Protein AF-A0A0B2RIK1-F1 (afdb_monomer_lite)

Sequ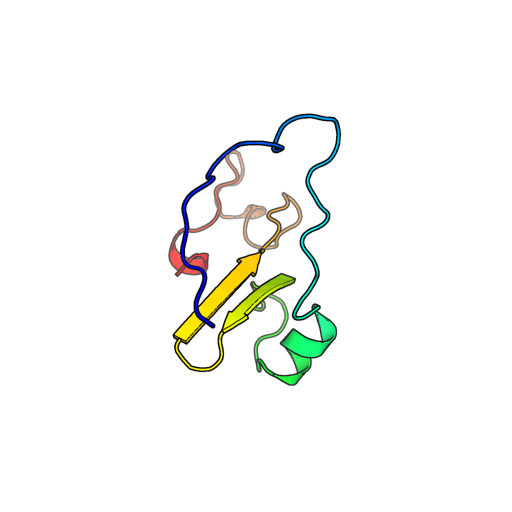ence (83 aa):
MYLWGKGIWILLWLLGYPAFPTSLDINKIRDILPHRFPFLLVDRVIEHNPGVSAVAIKNVTINDNFFPGHFPERPIMPGVLMV

Foldseek 3Di:
DDDPDDDPDDPPDPDDDPPLPFPDAPVRVVVVDVDDPPLPQFGTWRDDDPPPDTDTDGDDDCPRPCQCVCPVVDRDDPPVSVD

Organism: Glycine soja (NCBI:txid3848)

InterPro domains:
  IPR013114 Beta-hydroxydecanoyl thiol ester dehydrase, FabA/FabZ [PF07977] (33-83)
  IPR013114 Beta-hydroxydecanoyl thiol ester dehydrase, FabA/FabZ [PTHR30272] (17-83)
  IPR029069 HotDog domain superfamily [SSF54637] (23-83)

Radius of gyration: 17.02 Å; chains: 1; bounding box: 33×30×48 Å

Structure (mmCIF, N/CA/C/O backbone):
data_AF-A0A0B2RIK1-F1
#
_entry.id   AF-A0A0B2RIK1-F1
#
loop_
_atom_site.group_PDB
_atom_site.id
_atom_site.type_symbol
_atom_site.label_atom_id
_atom_site.label_alt_id
_atom_site.label_comp_id
_atom_site.label_asym_id
_atom_site.label_entity_id
_atom_site.label_seq_id
_atom_site.pdbx_PDB_ins_code
_atom_site.Cartn_x
_atom_site.Cartn_y
_atom_site.Cartn_z
_atom_site.occupancy
_atom_site.B_iso_or_equiv
_atom_site.auth_seq_id
_atom_site.auth_comp_id
_atom_site.auth_asym_id
_atom_site.auth_atom_id
_atom_site.pdbx_PDB_model_num
ATOM 1 N N . MET A 1 1 ? -12.568 13.171 32.567 1.00 38.44 1 MET A N 1
ATOM 2 C CA . MET A 1 1 ? -11.424 14.055 32.865 1.00 38.44 1 MET A CA 1
ATOM 3 C C . MET A 1 1 ? -10.596 14.170 31.596 1.00 38.44 1 MET A C 1
ATOM 5 O O . MET A 1 1 ? -9.825 13.276 31.285 1.00 38.44 1 MET A O 1
ATOM 9 N N . TYR A 1 2 ? -10.895 15.197 30.800 1.00 35.72 2 TYR A N 1
ATOM 10 C CA . TYR A 1 2 ? -10.175 15.543 29.577 1.00 35.72 2 TYR A CA 1
ATOM 11 C C . TYR A 1 2 ? -8.797 16.095 29.959 1.00 35.72 2 TYR A C 1
ATOM 13 O O . TYR A 1 2 ? -8.728 17.080 30.689 1.00 35.72 2 TYR A O 1
ATOM 21 N N . LEU A 1 3 ? -7.720 15.494 29.457 1.00 39.25 3 LEU A N 1
ATOM 22 C CA . LEU A 1 3 ? -6.395 16.114 29.433 1.00 39.25 3 LEU A CA 1
ATOM 23 C C . LEU A 1 3 ? -5.941 16.212 27.979 1.00 39.25 3 LEU A C 1
ATOM 25 O O . LEU A 1 3 ? -5.313 15.315 27.426 1.00 39.25 3 LEU A O 1
ATOM 29 N N . TRP A 1 4 ? -6.306 17.332 27.363 1.00 39.31 4 TRP A N 1
ATOM 30 C CA . TRP A 1 4 ? -5.693 17.834 26.143 1.00 39.31 4 TRP A CA 1
ATOM 31 C C . TRP A 1 4 ? -4.629 18.848 26.586 1.00 39.31 4 TRP A C 1
ATOM 33 O O . TRP A 1 4 ? -4.963 19.868 27.185 1.00 39.31 4 TRP A O 1
ATOM 43 N N . GLY A 1 5 ? -3.347 18.531 26.386 1.00 44.41 5 GLY A N 1
ATOM 44 C CA . GLY A 1 5 ? -2.239 19.287 26.979 1.00 44.41 5 GLY A CA 1
ATOM 45 C C . GLY A 1 5 ? -0.862 18.748 26.583 1.00 44.41 5 GLY A C 1
ATOM 46 O O . GLY A 1 5 ? -0.230 18.044 27.352 1.00 44.41 5 GLY A O 1
ATOM 47 N N . LYS A 1 6 ? -0.421 18.979 25.344 1.00 49.25 6 LYS A N 1
ATOM 48 C CA . LYS A 1 6 ? 0.624 19.986 25.062 1.00 49.25 6 LYS A CA 1
ATOM 49 C C . LYS A 1 6 ? 2.006 19.621 25.648 1.00 49.25 6 LYS A C 1
ATOM 51 O O . LYS A 1 6 ? 2.502 20.288 26.543 1.00 49.25 6 LYS A O 1
ATOM 56 N N . GLY A 1 7 ? 2.651 18.596 25.089 1.00 34.25 7 GLY A N 1
ATOM 57 C CA . GLY A 1 7 ? 4.036 18.218 25.413 1.00 34.25 7 GLY A CA 1
ATOM 58 C C . GLY A 1 7 ? 4.741 17.564 24.224 1.00 34.25 7 GLY A C 1
ATOM 59 O O . GLY A 1 7 ? 5.317 16.496 24.349 1.00 34.25 7 GLY A O 1
ATOM 60 N N . ILE A 1 8 ? 4.615 18.176 23.052 1.00 52.06 8 ILE A N 1
ATOM 61 C CA . ILE A 1 8 ? 4.922 17.680 21.698 1.00 52.06 8 ILE A CA 1
ATOM 62 C C . ILE A 1 8 ? 6.282 16.948 21.467 1.00 52.06 8 ILE A C 1
ATOM 64 O O . ILE A 1 8 ? 6.419 16.336 20.419 1.00 52.06 8 ILE A O 1
ATOM 68 N N . TRP A 1 9 ? 7.274 16.901 22.374 1.00 45.19 9 TRP A N 1
ATOM 69 C CA . TRP A 1 9 ? 8.638 16.458 21.992 1.00 45.19 9 TRP A CA 1
ATOM 70 C C . TRP A 1 9 ? 9.515 15.727 23.026 1.00 45.19 9 TRP A C 1
ATOM 72 O O . TRP A 1 9 ? 10.668 15.451 22.701 1.00 45.19 9 TRP A O 1
ATOM 82 N N . ILE A 1 10 ? 9.076 15.390 24.247 1.00 48.66 10 ILE A N 1
ATOM 83 C CA . ILE A 1 10 ? 10.091 15.083 25.283 1.00 48.66 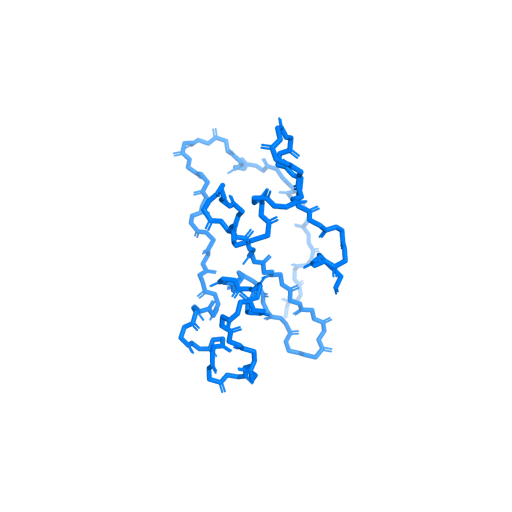10 ILE A CA 1
ATOM 84 C C . ILE A 1 10 ? 10.853 13.751 25.122 1.00 48.66 10 ILE A C 1
ATOM 86 O O . ILE A 1 10 ? 11.912 13.615 25.724 1.00 48.66 10 ILE A O 1
ATOM 90 N N . LEU A 1 11 ? 10.404 12.788 24.306 1.00 42.19 11 LEU A N 1
ATOM 91 C CA . LEU A 1 11 ? 11.165 11.543 24.116 1.00 42.19 11 LEU A CA 1
ATOM 92 C C . LEU A 1 11 ? 11.005 10.904 22.725 1.00 42.19 11 LEU A C 1
ATOM 94 O O . LEU A 1 11 ? 10.809 9.703 22.594 1.00 42.19 11 LEU A O 1
ATOM 98 N N . LEU A 1 12 ? 11.202 11.681 21.660 1.00 50.44 12 LEU A N 1
ATOM 99 C CA . LEU A 1 12 ? 11.652 11.129 20.368 1.00 50.44 12 LEU A CA 1
ATOM 100 C C . LEU A 1 12 ? 13.064 10.493 20.450 1.00 50.44 12 LEU A C 1
ATOM 102 O O . LEU A 1 12 ? 13.621 10.087 19.437 1.00 50.44 12 LEU A O 1
ATOM 106 N N . TRP A 1 13 ? 13.698 10.458 21.625 1.00 51.91 13 TRP A N 1
ATOM 107 C CA . TRP A 1 13 ? 15.105 10.842 21.697 1.00 51.91 13 TRP A CA 1
ATOM 108 C C . TRP A 1 13 ? 16.089 9.845 22.321 1.00 51.91 13 TRP A C 1
ATOM 110 O O . TRP A 1 13 ? 17.248 10.210 22.468 1.00 51.91 13 TRP A O 1
ATOM 120 N N . LEU A 1 14 ? 15.720 8.593 22.633 1.00 46.22 14 LEU A N 1
ATOM 121 C CA . LEU A 1 14 ? 16.705 7.598 23.109 1.00 46.22 14 LEU A CA 1
ATOM 122 C C . LEU A 1 14 ? 16.500 6.170 22.551 1.00 46.22 14 LEU A C 1
ATOM 124 O O . LEU A 1 14 ? 16.315 5.242 23.315 1.00 46.22 14 LEU A O 1
ATOM 128 N N . LEU A 1 15 ? 16.678 5.953 21.239 1.00 51.41 15 LEU A N 1
ATOM 129 C CA . LEU A 1 15 ? 17.044 4.632 20.652 1.00 51.41 15 LEU A CA 1
ATOM 130 C C . LEU A 1 15 ? 15.936 3.650 20.220 1.00 51.41 15 LEU A C 1
ATOM 132 O O . LEU A 1 15 ? 16.173 2.444 20.157 1.00 51.41 15 LEU A O 1
ATOM 136 N N . GLY A 1 16 ? 14.759 4.108 19.813 1.00 44.84 16 GLY A N 1
ATOM 137 C CA . GLY A 1 16 ? 13.846 3.200 19.121 1.00 44.84 16 GLY A CA 1
ATOM 138 C C . GLY A 1 16 ? 12.591 3.898 18.668 1.00 44.84 16 GLY A C 1
ATOM 139 O O . GLY A 1 16 ? 11.838 4.390 19.503 1.00 44.84 16 GLY A O 1
ATOM 140 N N . TYR A 1 17 ? 12.353 3.924 17.355 1.00 47.00 17 TYR A N 1
ATOM 141 C CA . TYR A 1 17 ? 11.009 4.161 16.836 1.00 47.00 17 TYR A CA 1
ATOM 142 C C . TYR A 1 17 ? 10.072 3.234 17.6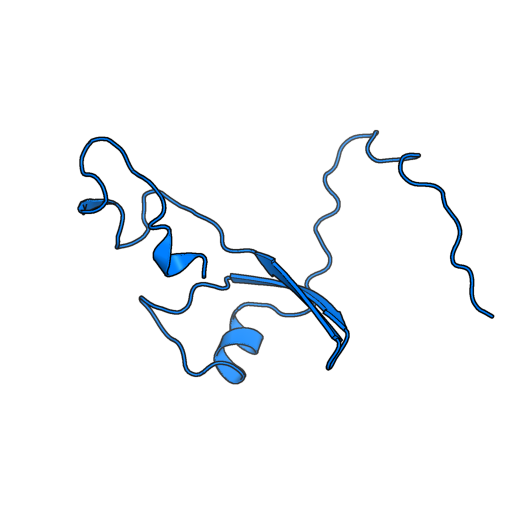15 1.00 47.00 17 TYR A C 1
ATOM 144 O O . TYR A 1 17 ? 10.282 2.017 17.542 1.00 47.00 17 TYR A O 1
ATOM 152 N N . PRO A 1 18 ? 9.106 3.750 18.405 1.00 54.38 18 PRO A N 1
ATOM 153 C CA . PRO A 1 18 ? 8.168 2.866 19.067 1.00 54.38 18 PRO A CA 1
ATOM 154 C C . PRO A 1 18 ? 7.544 2.032 17.956 1.00 54.38 18 PRO A C 1
ATOM 156 O O . PRO A 1 18 ? 7.078 2.586 16.958 1.00 54.38 18 PRO A O 1
ATOM 159 N N . ALA A 1 19 ? 7.609 0.704 18.078 1.00 57.34 19 ALA A N 1
ATOM 160 C CA . ALA A 1 19 ? 6.858 -0.158 17.187 1.00 57.34 19 ALA A CA 1
ATOM 161 C C . ALA A 1 19 ? 5.413 0.317 17.302 1.00 57.34 19 ALA A C 1
ATOM 163 O O . ALA A 1 19 ? 4.814 0.167 18.367 1.00 57.34 19 ALA A O 1
ATOM 164 N N . PHE A 1 20 ? 4.909 0.997 16.265 1.00 60.75 20 PHE A N 1
ATOM 165 C CA . PHE A 1 20 ? 3.579 1.577 16.326 1.00 60.75 20 PHE A CA 1
ATOM 166 C C . PHE A 1 20 ? 2.624 0.448 16.718 1.00 60.75 20 PHE A C 1
ATOM 168 O O . PHE A 1 20 ? 2.603 -0.579 16.016 1.00 60.75 20 PHE A O 1
ATOM 175 N N . PRO A 1 21 ? 1.916 0.565 17.857 1.00 68.69 21 PRO A N 1
ATOM 176 C CA . PRO A 1 21 ? 1.030 -0.492 18.299 1.00 68.69 21 PRO A CA 1
ATOM 177 C C . PRO A 1 21 ? 0.048 -0.767 17.165 1.00 68.69 21 PRO A C 1
ATOM 179 O O . PRO A 1 21 ? -0.555 0.138 16.594 1.00 68.69 21 PRO A O 1
ATOM 182 N N . THR A 1 22 ? -0.024 -2.027 16.752 1.00 76.06 22 THR A N 1
ATOM 183 C CA . THR A 1 22 ? -0.833 -2.403 15.596 1.00 76.06 22 THR A CA 1
ATOM 184 C C . THR A 1 22 ? -2.289 -2.460 16.026 1.00 76.06 22 THR A C 1
ATOM 186 O O . THR A 1 22 ? -2.671 -3.361 16.769 1.00 76.06 22 THR A O 1
ATOM 189 N N . SER A 1 23 ? -3.097 -1.507 15.559 1.00 86.06 23 SER A N 1
ATOM 190 C CA . SER A 1 23 ? -4.546 -1.526 15.768 1.00 86.06 23 SER A CA 1
ATOM 191 C C . SER A 1 23 ? -5.187 -2.647 14.941 1.00 86.06 23 SER A C 1
ATOM 193 O O . SER A 1 23 ? -5.915 -3.484 15.480 1.00 86.06 23 SER A O 1
ATOM 195 N N . LEU A 1 24 ? -4.844 -2.727 13.648 1.00 94.19 24 LEU A N 1
ATOM 196 C CA . LEU A 1 24 ? -5.283 -3.789 12.735 1.00 94.19 24 LEU A CA 1
ATOM 197 C C . LEU A 1 24 ? -4.107 -4.289 11.891 1.00 94.19 24 LEU A C 1
ATOM 199 O O . LEU A 1 24 ? -3.396 -3.491 11.277 1.00 94.19 24 LEU A O 1
ATOM 203 N N . ASP A 1 25 ? -3.921 -5.609 11.857 1.00 95.75 25 ASP A N 1
ATOM 204 C CA . ASP A 1 25 ? -2.965 -6.279 10.974 1.00 95.75 25 ASP A CA 1
ATOM 205 C C . ASP A 1 25 ? -3.590 -6.619 9.611 1.00 95.75 25 ASP A C 1
ATOM 207 O O . ASP A 1 25 ? -4.781 -6.401 9.372 1.00 95.75 25 ASP A O 1
ATOM 211 N N . ILE A 1 26 ? -2.779 -7.182 8.714 1.00 96.88 26 ILE A N 1
ATOM 212 C CA . ILE A 1 26 ? -3.204 -7.518 7.354 1.00 96.88 26 ILE A CA 1
ATOM 213 C C . ILE A 1 26 ? -4.355 -8.533 7.305 1.00 96.88 26 ILE A C 1
ATOM 215 O O . ILE A 1 26 ? -5.176 -8.464 6.395 1.00 96.88 26 ILE A O 1
ATOM 219 N N . ASN A 1 27 ? -4.456 -9.457 8.266 1.00 97.00 27 ASN A N 1
ATOM 220 C CA . ASN A 1 27 ? -5.521 -10.460 8.266 1.00 97.00 27 ASN A CA 1
ATOM 221 C C . ASN A 1 27 ? -6.859 -9.796 8.592 1.00 97.00 27 ASN A C 1
ATOM 223 O O . ASN A 1 27 ? -7.803 -9.920 7.818 1.00 97.00 27 ASN A O 1
ATOM 227 N N . LYS A 1 28 ? -6.898 -8.972 9.646 1.00 96.75 28 LYS A N 1
ATOM 228 C CA . LYS A 1 28 ? -8.096 -8.189 9.986 1.00 96.75 28 LYS A CA 1
ATOM 229 C C . LYS A 1 28 ? -8.495 -7.234 8.862 1.00 96.75 28 LYS A C 1
ATOM 231 O O . LYS A 1 28 ? -9.675 -7.096 8.559 1.00 96.75 28 LYS A O 1
ATOM 236 N N . ILE A 1 29 ? -7.520 -6.587 8.218 1.00 97.56 29 ILE A N 1
ATOM 237 C CA . ILE A 1 29 ? -7.778 -5.705 7.071 1.00 97.56 29 ILE A CA 1
ATOM 238 C C . ILE A 1 29 ? -8.424 -6.485 5.917 1.00 97.56 29 ILE A C 1
ATOM 240 O O . ILE A 1 29 ? -9.360 -5.983 5.301 1.00 97.56 29 ILE A O 1
ATOM 244 N N . ARG A 1 30 ? -7.968 -7.711 5.632 1.00 98.00 30 ARG A N 1
ATOM 245 C CA . ARG A 1 30 ? -8.531 -8.565 4.571 1.00 98.00 30 ARG A CA 1
ATOM 246 C C . ARG A 1 30 ? -9.945 -9.052 4.872 1.00 98.00 30 ARG A C 1
ATOM 248 O O . ARG A 1 30 ? -10.705 -9.259 3.927 1.00 98.00 30 ARG A O 1
ATOM 255 N N . ASP A 1 31 ? -10.286 -9.236 6.141 1.00 98.00 31 ASP A N 1
ATOM 256 C CA . ASP A 1 31 ? -11.639 -9.619 6.552 1.00 98.00 31 ASP A CA 1
ATOM 257 C C . ASP A 1 31 ? -12.630 -8.455 6.385 1.00 98.00 31 ASP A C 1
ATOM 259 O O . ASP A 1 31 ? -13.799 -8.675 6.079 1.00 98.00 31 ASP A O 1
ATOM 263 N N . ILE A 1 32 ? -12.156 -7.213 6.547 1.00 96.88 32 ILE A N 1
ATOM 264 C CA . ILE A 1 32 ? -12.977 -5.995 6.463 1.00 96.88 32 ILE A CA 1
ATOM 265 C C . ILE A 1 32 ? -13.071 -5.470 5.024 1.00 96.88 32 ILE A C 1
ATOM 267 O O . ILE A 1 32 ? -14.152 -5.120 4.554 1.00 96.88 32 ILE A O 1
ATOM 271 N N . LEU A 1 33 ? -11.938 -5.368 4.323 1.00 97.75 33 LEU A N 1
ATOM 272 C CA . LEU A 1 33 ? -11.873 -4.819 2.971 1.00 97.75 33 LEU A CA 1
ATOM 273 C C . LEU A 1 33 ? -12.011 -5.926 1.916 1.00 97.75 33 LEU A C 1
ATOM 275 O O . LEU A 1 33 ? -11.357 -6.966 2.025 1.00 97.75 33 LEU A O 1
ATOM 279 N N . PRO A 1 34 ? -12.752 -5.686 0.819 1.00 98.25 34 PRO A N 1
ATOM 280 C CA . PRO A 1 34 ? -12.867 -6.653 -0.274 1.00 98.25 34 PRO A CA 1
ATOM 281 C C . PRO A 1 34 ? -11.602 -6.723 -1.147 1.00 98.25 34 PRO A C 1
ATOM 283 O O . PRO A 1 34 ? -11.397 -7.703 -1.861 1.00 98.25 34 PRO A O 1
ATOM 286 N N . HIS A 1 35 ? -10.736 -5.704 -1.095 1.00 98.44 35 HIS A N 1
ATOM 287 C CA . HIS A 1 35 ? -9.536 -5.602 -1.925 1.00 98.44 35 HIS A CA 1
ATOM 288 C C . HIS A 1 35 ? -8.561 -6.763 -1.678 1.00 98.44 35 HIS A C 1
ATOM 290 O O . HIS A 1 35 ? -8.324 -7.188 -0.544 1.00 98.44 35 HIS A O 1
ATOM 296 N N . ARG A 1 36 ? -7.962 -7.276 -2.754 1.00 97.81 36 ARG A N 1
ATOM 297 C CA . ARG A 1 36 ? -6.941 -8.337 -2.749 1.00 97.81 36 ARG A CA 1
ATOM 298 C C .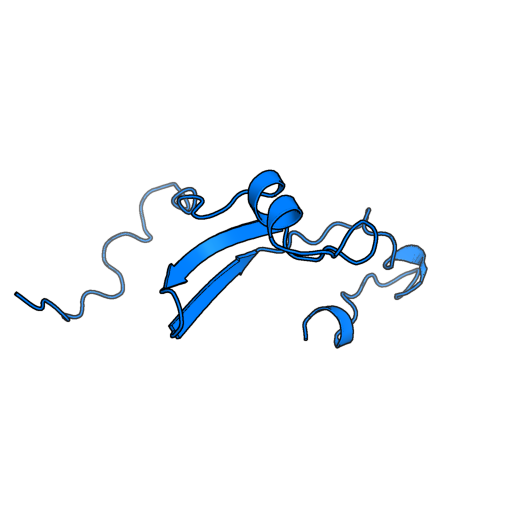 ARG A 1 36 ? -5.788 -7.928 -3.652 1.00 97.81 36 ARG A C 1
ATOM 300 O O . ARG A 1 36 ? -5.861 -6.892 -4.305 1.00 97.81 36 ARG A O 1
ATOM 307 N N . PHE A 1 37 ? -4.724 -8.727 -3.688 1.00 96.88 37 PHE A N 1
ATOM 308 C CA . PHE A 1 37 ? -3.637 -8.507 -4.640 1.00 96.88 37 PHE A CA 1
ATOM 309 C C . PHE A 1 37 ? -4.196 -8.374 -6.074 1.00 96.88 37 PHE A C 1
ATOM 311 O O . PHE A 1 37 ? -5.036 -9.196 -6.450 1.00 96.88 37 PHE A O 1
ATOM 318 N N . PRO A 1 38 ? -3.755 -7.376 -6.867 1.00 96.31 38 PRO A N 1
ATOM 319 C CA . PRO A 1 38 ? -2.707 -6.386 -6.572 1.00 96.31 38 PRO A CA 1
ATOM 320 C C . PRO A 1 38 ? -3.190 -5.029 -6.008 1.00 96.31 38 PRO A C 1
ATOM 322 O O . PRO A 1 38 ? -2.409 -4.089 -5.947 1.00 96.31 38 PRO A O 1
ATOM 325 N N . PHE A 1 39 ? -4.450 -4.903 -5.584 1.00 97.94 39 PHE A N 1
ATOM 326 C CA . PHE A 1 39 ? -5.078 -3.635 -5.166 1.00 97.94 39 PHE A CA 1
ATOM 327 C C . PHE A 1 39 ? -5.365 -3.505 -3.662 1.00 97.94 39 PHE A C 1
ATOM 329 O O . PHE A 1 39 ? -6.019 -2.559 -3.231 1.00 97.94 39 PHE A O 1
ATOM 336 N N . LEU A 1 40 ? -4.870 -4.424 -2.831 1.00 97.88 40 LEU A N 1
ATOM 337 C CA . LEU A 1 40 ? -4.854 -4.214 -1.384 1.00 97.88 40 LEU A CA 1
ATOM 338 C C . LEU A 1 40 ? -3.618 -3.388 -1.006 1.00 97.88 40 LEU A C 1
ATOM 340 O O . LEU A 1 40 ? -2.515 -3.924 -0.907 1.00 97.88 40 LEU A O 1
ATOM 344 N N . LEU A 1 41 ? -3.814 -2.083 -0.815 1.00 97.94 41 LEU A N 1
ATOM 345 C CA . LEU A 1 41 ? -2.738 -1.100 -0.628 1.00 97.94 41 LEU A CA 1
ATOM 346 C C . LEU A 1 41 ? -2.656 -0.543 0.800 1.00 97.94 41 LEU A C 1
ATOM 348 O O . LEU A 1 41 ? -2.129 0.541 1.013 1.00 97.94 41 LEU A O 1
ATOM 352 N N . VAL A 1 42 ? -3.146 -1.293 1.787 1.00 97.81 42 VAL A N 1
ATOM 353 C CA . VAL A 1 42 ? -3.004 -0.978 3.213 1.00 97.81 42 VAL A CA 1
ATOM 354 C C . VAL A 1 42 ? -2.439 -2.206 3.913 1.00 97.81 42 VAL A C 1
ATOM 356 O O . VAL A 1 42 ? -3.074 -3.260 3.912 1.00 97.81 42 VAL A O 1
ATOM 359 N N . ASP A 1 43 ? -1.257 -2.078 4.512 1.00 96.88 43 ASP A N 1
ATOM 360 C CA . ASP A 1 43 ? -0.573 -3.203 5.156 1.00 96.88 43 ASP A CA 1
ATOM 361 C C . ASP A 1 43 ? -0.918 -3.301 6.650 1.00 96.88 43 ASP A C 1
ATOM 363 O O . ASP A 1 43 ? -0.966 -4.396 7.217 1.00 96.88 43 ASP A O 1
ATOM 367 N N . ARG A 1 44 ? -1.135 -2.153 7.308 1.00 95.94 44 ARG A N 1
ATOM 368 C CA . ARG A 1 44 ? -1.421 -2.062 8.747 1.00 95.94 44 ARG A CA 1
ATOM 369 C C . ARG A 1 44 ? -2.135 -0.764 9.110 1.00 95.94 44 ARG A C 1
ATOM 371 O O . ARG A 1 44 ? -1.781 0.287 8.588 1.00 95.94 44 ARG A O 1
ATOM 378 N N . VAL A 1 45 ? -3.039 -0.810 10.088 1.00 95.88 45 VAL A N 1
ATOM 379 C CA . VAL A 1 45 ? -3.574 0.383 10.772 1.00 95.88 45 VAL A CA 1
ATOM 380 C C . VAL A 1 45 ? -2.866 0.567 12.113 1.00 95.88 45 VAL A C 1
ATOM 382 O O . VAL A 1 45 ? -2.793 -0.370 12.912 1.00 95.88 45 VAL A O 1
ATOM 385 N N . ILE A 1 46 ? -2.340 1.766 12.357 1.00 95.06 46 ILE A N 1
ATOM 386 C CA . ILE A 1 46 ? -1.608 2.121 13.583 1.00 95.06 46 ILE A CA 1
ATOM 387 C C . ILE A 1 46 ? -2.435 2.984 14.540 1.00 95.06 46 ILE A C 1
ATOM 389 O O . ILE A 1 46 ? -2.181 2.979 15.738 1.00 95.06 46 ILE A O 1
ATOM 393 N N . GLU A 1 47 ? -3.459 3.670 14.034 1.00 92.25 47 GLU A N 1
ATOM 394 C CA . GLU A 1 47 ? -4.391 4.458 14.839 1.00 92.25 47 GLU A CA 1
ATOM 395 C C . GLU A 1 47 ? -5.794 4.376 14.224 1.00 92.25 47 GLU A C 1
ATOM 397 O O . GLU A 1 47 ? -5.939 4.434 13.004 1.00 92.25 47 GLU A O 1
ATOM 402 N N . HIS A 1 48 ? -6.833 4.217 15.045 1.00 90.25 48 HIS A N 1
ATOM 403 C CA . HIS A 1 48 ? -8.217 4.122 14.578 1.00 90.25 48 HIS A CA 1
ATOM 404 C C . HIS A 1 48 ? -9.172 4.734 15.606 1.00 90.25 48 HIS A C 1
ATOM 406 O O . HIS A 1 48 ? -9.285 4.239 16.727 1.00 90.25 48 HIS A O 1
ATOM 412 N N . ASN A 1 49 ? -9.869 5.796 15.204 1.00 90.62 49 ASN A N 1
ATOM 413 C CA . ASN A 1 49 ? -10.955 6.429 15.939 1.00 90.62 49 ASN A CA 1
ATOM 414 C C . ASN A 1 49 ? -12.264 6.235 15.145 1.00 90.62 49 ASN A C 1
ATOM 416 O O . ASN A 1 49 ? -12.475 6.934 14.146 1.00 90.62 49 ASN A O 1
ATOM 420 N N . PRO A 1 50 ? -13.122 5.273 15.538 1.00 91.94 50 PRO A N 1
ATOM 421 C CA . PRO A 1 50 ? -14.296 4.883 14.763 1.00 91.94 50 PRO A CA 1
ATOM 422 C C . PRO A 1 50 ? -15.193 6.063 14.377 1.00 91.94 50 PRO A C 1
ATOM 424 O O . PRO A 1 50 ? -15.621 6.841 15.225 1.00 91.94 50 PRO A O 1
ATOM 427 N N . GLY A 1 51 ? -15.487 6.180 13.080 1.00 94.00 51 GLY A N 1
ATOM 428 C CA . GLY A 1 51 ? -16.331 7.247 12.533 1.00 94.00 51 GLY A CA 1
ATOM 429 C C . GLY A 1 51 ? -15.671 8.630 12.465 1.00 94.00 51 GLY A C 1
ATOM 430 O O . GLY A 1 51 ? -16.330 9.579 12.052 1.00 94.00 51 GLY A O 1
ATOM 431 N N . VAL A 1 52 ? -14.394 8.754 12.846 1.00 96.94 52 VAL A N 1
ATOM 432 C CA . VAL A 1 52 ? -13.677 10.038 12.900 1.00 96.94 52 VAL A CA 1
ATOM 433 C C . VAL A 1 52 ? -12.399 10.015 12.066 1.00 96.94 52 VAL A C 1
ATOM 435 O O . VAL A 1 52 ? -12.242 10.848 11.177 1.00 96.94 52 VAL A O 1
ATOM 438 N N . SER A 1 53 ? -11.469 9.095 12.341 1.00 94.94 53 SER A N 1
ATOM 439 C CA . SER A 1 53 ? -10.168 9.052 11.661 1.00 94.94 53 SER A CA 1
ATOM 440 C C . SER A 1 53 ? -9.495 7.681 11.739 1.00 94.94 53 SER A C 1
ATOM 442 O O . SER A 1 53 ? -9.784 6.862 12.611 1.00 94.94 53 SER A O 1
ATOM 444 N N . ALA A 1 54 ? -8.551 7.441 10.834 1.00 94.44 54 ALA A N 1
ATOM 445 C CA . ALA A 1 54 ? -7.616 6.328 10.914 1.00 94.44 54 ALA A CA 1
ATOM 446 C C . ALA A 1 54 ? -6.252 6.753 10.360 1.00 94.44 54 ALA A C 1
ATOM 448 O O . ALA A 1 54 ? -6.179 7.585 9.457 1.00 94.44 54 ALA A O 1
ATOM 449 N N . VAL A 1 55 ? -5.184 6.158 10.886 1.00 95.94 55 VAL A N 1
ATOM 450 C CA . VAL A 1 55 ? -3.816 6.301 10.381 1.00 95.94 55 VAL A CA 1
ATOM 451 C C . VAL A 1 55 ? -3.297 4.911 10.041 1.00 95.94 55 VAL A C 1
ATOM 453 O O . VAL A 1 55 ? -3.315 4.003 10.878 1.00 95.94 55 VAL A O 1
ATOM 456 N N . ALA A 1 56 ? -2.844 4.735 8.804 1.00 96.25 56 ALA A N 1
ATOM 457 C CA . ALA A 1 56 ? -2.429 3.448 8.268 1.00 96.25 56 ALA A CA 1
ATOM 458 C C . ALA A 1 56 ? -1.104 3.550 7.506 1.00 96.25 56 ALA A C 1
ATOM 460 O O . ALA A 1 56 ? -0.651 4.636 7.153 1.00 96.25 56 ALA A O 1
ATOM 461 N N . ILE A 1 57 ? -0.477 2.399 7.279 1.00 96.31 57 ILE A N 1
ATOM 462 C CA . ILE A 1 57 ? 0.815 2.262 6.613 1.00 96.31 57 ILE A CA 1
ATOM 463 C C . ILE A 1 57 ? 0.656 1.353 5.396 1.00 96.31 57 ILE A C 1
ATOM 465 O O . ILE A 1 57 ? 0.064 0.273 5.485 1.00 96.31 57 ILE A O 1
ATOM 469 N N . LYS A 1 58 ? 1.269 1.776 4.289 1.00 97.12 58 LYS A N 1
ATOM 470 C CA . LYS A 1 58 ? 1.625 0.942 3.143 1.00 97.12 58 LYS A CA 1
ATOM 471 C C . LYS A 1 58 ? 3.140 0.956 3.00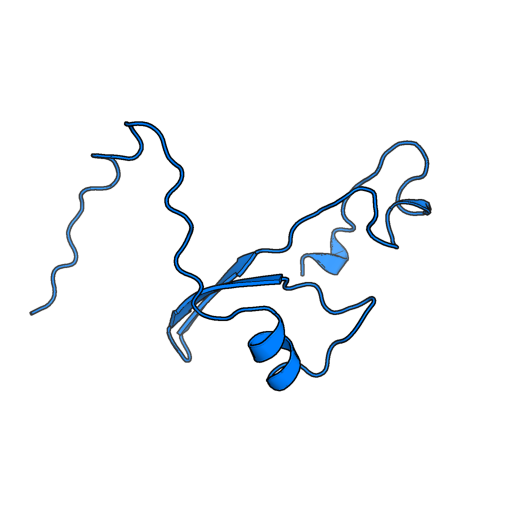0 1.00 97.12 58 LYS A C 1
ATOM 473 O O . LYS A 1 58 ? 3.724 2.013 2.774 1.00 97.12 58 LYS A O 1
ATOM 478 N N . ASN A 1 59 ? 3.781 -0.195 3.160 1.00 96.81 59 ASN A N 1
ATOM 479 C CA . ASN A 1 59 ? 5.190 -0.325 2.829 1.00 96.81 59 ASN A CA 1
ATOM 480 C C . ASN A 1 59 ? 5.332 -0.319 1.310 1.00 96.81 59 ASN A C 1
ATOM 482 O O . ASN A 1 59 ? 4.565 -0.972 0.602 1.00 96.81 59 ASN A O 1
ATOM 486 N N . VAL A 1 60 ? 6.328 0.419 0.836 1.00 97.19 60 VAL A N 1
ATOM 487 C CA . VAL A 1 60 ? 6.658 0.538 -0.581 1.00 97.19 60 VAL A CA 1
ATOM 488 C C . VAL A 1 60 ? 7.962 -0.209 -0.818 1.00 97.19 60 VAL A C 1
ATOM 490 O O . VAL A 1 60 ? 8.959 0.051 -0.143 1.00 97.19 60 VAL A O 1
ATOM 493 N N . THR A 1 61 ? 7.957 -1.149 -1.758 1.00 97.69 61 THR A N 1
ATOM 494 C CA . THR A 1 61 ? 9.117 -1.983 -2.081 1.00 97.69 61 THR A CA 1
ATOM 495 C C . THR A 1 61 ? 9.290 -2.103 -3.586 1.00 97.69 61 THR A C 1
ATOM 497 O O . THR A 1 61 ? 8.316 -2.193 -4.318 1.00 97.69 61 THR A O 1
ATOM 500 N N . ILE A 1 62 ? 10.532 -2.191 -4.073 1.00 97.44 62 ILE A N 1
ATOM 501 C CA . ILE A 1 62 ? 10.810 -2.391 -5.507 1.00 97.44 62 ILE A CA 1
ATOM 502 C C . ILE A 1 62 ? 10.149 -3.659 -6.081 1.00 97.44 62 ILE A C 1
ATOM 504 O O . ILE A 1 62 ? 9.974 -3.774 -7.289 1.00 97.44 62 ILE A O 1
ATOM 508 N N . ASN A 1 63 ? 9.753 -4.597 -5.215 1.00 97.31 63 ASN A N 1
ATOM 509 C CA . ASN A 1 63 ? 9.035 -5.813 -5.584 1.00 97.31 63 ASN A CA 1
ATOM 510 C C . ASN A 1 63 ? 7.521 -5.603 -5.826 1.00 97.31 63 ASN A C 1
ATOM 512 O O . ASN A 1 63 ? 6.826 -6.564 -6.154 1.00 97.31 63 ASN A O 1
ATOM 516 N N . ASP A 1 64 ? 6.984 -4.390 -5.642 1.00 97.44 64 ASP A N 1
ATOM 517 C CA . ASP A 1 64 ? 5.584 -4.092 -5.954 1.00 97.44 64 ASP A CA 1
ATOM 518 C C . ASP A 1 64 ? 5.338 -4.128 -7.474 1.00 97.44 64 ASP A C 1
ATOM 520 O O . ASP A 1 64 ? 6.124 -3.635 -8.287 1.00 97.44 64 ASP A O 1
ATOM 524 N N . ASN A 1 65 ? 4.204 -4.709 -7.869 1.00 96.88 65 ASN A N 1
ATOM 525 C CA . ASN A 1 65 ? 3.910 -5.112 -9.248 1.00 96.88 65 ASN A CA 1
ATOM 526 C C . ASN A 1 65 ? 3.822 -3.959 -10.267 1.00 96.88 65 ASN A C 1
ATOM 528 O O . ASN A 1 65 ? 3.868 -4.213 -11.468 1.00 96.88 65 ASN A O 1
ATOM 532 N N . PHE A 1 66 ? 3.667 -2.714 -9.815 1.00 97.00 66 PHE A N 1
ATOM 533 C CA . PHE A 1 66 ? 3.572 -1.535 -10.679 1.00 97.00 66 PHE A CA 1
ATOM 534 C C . PHE A 1 66 ? 4.930 -0.886 -10.986 1.00 97.00 66 PHE A C 1
ATOM 536 O O . PHE A 1 66 ? 5.038 -0.164 -11.978 1.00 97.00 66 PHE A O 1
ATOM 543 N N . PHE A 1 67 ? 5.986 -1.155 -10.209 1.00 98.00 67 PHE A N 1
ATOM 544 C CA . PHE A 1 67 ? 7.295 -0.536 -10.441 1.00 98.00 67 PHE A CA 1
ATOM 545 C C . PHE A 1 67 ? 7.993 -0.922 -11.749 1.00 98.00 67 PHE A C 1
ATOM 547 O O . PHE A 1 67 ? 8.620 -0.030 -12.325 1.00 98.00 67 PHE A O 1
ATOM 554 N N . PRO A 1 68 ? 7.845 -2.147 -12.302 1.00 97.12 68 PRO A N 1
ATOM 555 C CA . PRO A 1 68 ? 8.391 -2.460 -13.623 1.00 97.12 68 PRO A CA 1
ATOM 556 C C . PRO A 1 68 ? 7.905 -1.510 -14.728 1.00 97.12 68 PRO A C 1
ATOM 558 O O . PRO A 1 68 ? 8.614 -1.297 -15.705 1.00 97.12 68 PRO A O 1
ATOM 561 N N . GLY A 1 69 ? 6.704 -0.935 -14.577 1.00 97.12 69 GLY A N 1
ATOM 562 C CA . GLY A 1 69 ? 6.109 -0.007 -15.541 1.00 97.12 69 GLY A CA 1
ATOM 563 C C . GLY A 1 69 ? 6.111 1.464 -15.120 1.00 97.12 69 GLY A C 1
ATOM 564 O O . GLY A 1 69 ? 5.769 2.312 -15.940 1.00 97.12 69 GLY A O 1
ATOM 565 N N . HIS A 1 70 ? 6.477 1.797 -13.877 1.00 97.56 70 HIS A N 1
ATOM 566 C CA . HIS A 1 70 ? 6.285 3.147 -13.334 1.00 97.56 70 HIS A CA 1
ATOM 567 C C . HIS A 1 70 ? 7.487 3.626 -12.500 1.00 97.56 70 HIS A C 1
ATOM 569 O O . HIS A 1 70 ? 7.437 3.678 -11.274 1.00 97.56 70 HIS A O 1
ATOM 575 N N . PHE A 1 71 ? 8.615 3.986 -13.104 1.00 97.62 71 PHE A N 1
ATOM 576 C CA . PHE A 1 71 ? 9.034 3.781 -14.497 1.00 97.62 71 PHE A CA 1
ATOM 577 C C . PHE A 1 71 ? 10.257 2.840 -14.507 1.00 97.62 71 PHE A C 1
ATOM 579 O O . PHE A 1 71 ? 10.972 2.820 -13.504 1.00 97.62 71 PHE A O 1
ATOM 586 N N . PRO A 1 72 ? 10.547 2.103 -15.600 1.00 96.06 72 PRO A N 1
ATOM 587 C CA . PRO A 1 72 ? 11.566 1.041 -15.618 1.00 96.06 72 PRO A CA 1
ATOM 588 C C . PRO A 1 72 ? 12.931 1.394 -14.995 1.00 96.06 72 PRO A C 1
ATOM 590 O O . PRO A 1 72 ? 13.517 0.578 -14.293 1.00 96.06 72 PRO A O 1
ATOM 593 N N . GLU A 1 73 ? 13.425 2.616 -15.204 1.00 96.44 73 GLU A N 1
ATOM 594 C CA . GLU A 1 73 ? 14.719 3.090 -14.672 1.00 96.44 73 GLU A CA 1
ATOM 595 C C . GLU A 1 73 ? 14.572 4.047 -13.479 1.00 96.44 73 GLU A C 1
ATOM 597 O O . GLU A 1 73 ? 15.550 4.544 -12.920 1.00 96.44 73 GLU A O 1
ATOM 602 N N . ARG A 1 74 ? 13.332 4.348 -13.093 1.00 97.25 74 ARG A N 1
ATOM 603 C CA . ARG A 1 74 ? 13.004 5.316 -12.052 1.00 97.25 74 ARG A CA 1
ATOM 604 C C . ARG A 1 74 ? 11.713 4.891 -11.350 1.00 97.25 74 ARG A C 1
ATOM 606 O O . ARG A 1 74 ? 10.648 5.413 -11.688 1.00 97.25 74 ARG A O 1
ATOM 613 N N . PRO A 1 75 ? 11.782 3.957 -10.388 1.00 97.56 75 PRO A N 1
ATOM 614 C CA . PRO A 1 75 ? 10.607 3.497 -9.658 1.00 97.56 75 PRO A CA 1
ATOM 615 C C . PRO A 1 75 ? 10.006 4.660 -8.859 1.00 97.56 75 PRO A C 1
ATOM 617 O O . PRO A 1 75 ? 10.652 5.241 -7.988 1.00 97.56 75 PRO A O 1
ATOM 620 N N . ILE A 1 76 ? 8.767 5.027 -9.179 1.00 97.94 76 ILE A N 1
ATOM 621 C CA . ILE A 1 76 ? 7.997 6.096 -8.535 1.00 97.94 76 ILE A CA 1
ATOM 622 C 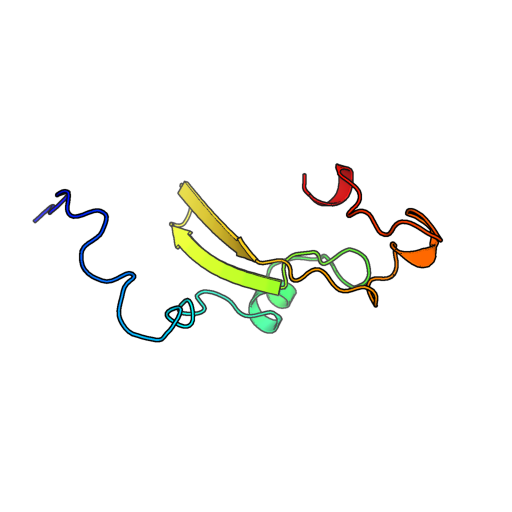C . ILE A 1 76 ? 6.657 5.501 -8.119 1.00 97.94 76 ILE A C 1
ATOM 624 O O . ILE A 1 76 ? 6.015 4.830 -8.916 1.00 97.94 76 ILE A O 1
ATOM 628 N N . MET A 1 77 ? 6.218 5.715 -6.880 1.00 97.94 77 MET A N 1
ATOM 629 C CA . MET A 1 77 ? 4.890 5.260 -6.456 1.00 97.94 77 MET A CA 1
ATOM 630 C C . MET A 1 77 ? 3.821 5.987 -7.293 1.00 97.94 77 MET A C 1
ATOM 632 O O . MET A 1 77 ? 3.824 7.224 -7.301 1.00 97.94 77 MET A O 1
ATOM 636 N N . PRO A 1 78 ? 2.920 5.285 -8.009 1.00 98.31 78 PRO A N 1
ATOM 637 C CA . PRO A 1 78 ? 1.878 5.952 -8.779 1.00 98.31 78 PRO A CA 1
ATOM 638 C C . PRO A 1 78 ? 0.977 6.788 -7.866 1.00 98.31 78 PRO A C 1
ATOM 640 O O . PRO A 1 78 ? 0.386 6.270 -6.921 1.00 98.31 78 PRO A O 1
ATOM 643 N N . GLY A 1 79 ? 0.838 8.084 -8.166 1.00 97.88 79 GLY A N 1
ATOM 644 C CA . GLY A 1 79 ? 0.064 9.014 -7.334 1.00 97.88 79 GLY A CA 1
ATOM 645 C C . GLY A 1 79 ? -1.390 8.595 -7.140 1.00 97.88 79 GLY A C 1
ATOM 646 O O . GLY A 1 79 ? -1.922 8.702 -6.043 1.00 97.88 79 GLY A O 1
ATOM 647 N N . VAL A 1 80 ? -1.994 8.025 -8.183 1.00 97.94 80 VAL A N 1
ATOM 648 C CA . VAL A 1 80 ? -3.377 7.523 -8.168 1.00 97.94 80 VAL A CA 1
ATOM 649 C C . VAL A 1 80 ? -3.589 6.323 -7.241 1.00 97.94 80 VAL A C 1
ATOM 651 O O . VAL A 1 80 ? -4.725 6.024 -6.912 1.00 97.94 80 VAL A O 1
ATOM 654 N N . LEU A 1 81 ? -2.521 5.635 -6.822 1.00 97.62 81 LEU A N 1
ATOM 655 C CA . LEU A 1 81 ? -2.591 4.530 -5.860 1.00 97.62 81 LEU A CA 1
ATOM 656 C C . LEU A 1 81 ? -2.426 5.002 -4.403 1.00 97.62 81 LEU A C 1
ATOM 658 O O . LEU A 1 81 ? -2.547 4.190 -3.491 1.00 97.62 81 LEU A O 1
ATOM 662 N N . MET A 1 82 ? -2.118 6.286 -4.183 1.00 96.75 82 MET A N 1
ATOM 663 C CA . MET A 1 82 ? -2.035 6.902 -2.850 1.00 96.75 82 MET A CA 1
ATOM 664 C C . MET A 1 82 ? -3.334 7.612 -2.428 1.00 96.75 82 MET A C 1
ATOM 666 O O . MET A 1 82 ? -3.417 8.071 -1.290 1.00 96.75 82 MET A O 1
ATOM 670 N N . VAL A 1 83 ? -4.297 7.745 -3.348 1.00 93.31 83 VAL A N 1
ATOM 671 C CA . VAL A 1 83 ? -5.608 8.394 -3.153 1.00 93.31 83 VAL A CA 1
ATOM 672 C C . VAL A 1 83 ? -6.638 7.352 -2.744 1.00 93.31 83 VAL A C 1
ATOM 674 O O . VAL A 1 83 ? -7.402 7.642 -1.800 1.00 93.31 83 VAL A O 1
#

pLDDT: mean 83.82, std 21.62, range [34.25, 98.44]

Secondary structure (DSSP, 8-state):
-------TTTTS-SS-------SB-HHHHHHH----TTS----EEEEEETTTEEEEE----TTSTTGGGS-TTS----GGG--